Protein AF-A0A6A6WW94-F1 (afdb_monomer_lite)

Foldseek 3Di:
DVVVVCVVPDPPDPPDDPDDQVPDPDHDPDDPPDPLVPDDPVVNVVVVVVVVVVVVVVVPPCVVVVVVVVVVVVVVVVVVCCLQAVDDCLPDPPDPDRNDDPNPVVNVVVVVVVCVVPPPPPPPPVVVVVVVVVVVVVVVVVVVVVVVVVVVVVVQVPDDPVVNVVVVVVVVVVVVVVVVVPD

Sequence (183 aa):
MLQLIRRLLGRQRSTLPPFDFARNRYKAKKEWPPNLRELTERQQFRFERKYKRRLRMKSIKPAWNKWTTIVQWSLIGWVLVYGVFWYDFAKDPMNPRPGEQPFKGIRAWMKSWTDSFWSHTSGSGSREENLRRLESTEVESEKAKERASETATTGFTSLNPAQVQAKLRDQEIARDRAQGFYR

Radius of gyration: 47.37 Å; chains: 1; bounding box: 59×50×139 Å

pLDDT: mean 75.68, std 11.97, range [50.12, 97.12]

Secondary structure (DSSP, 8-state):
-HHHHHHHH------PPP--STT-SS--SS-SS--TTTS-HHHHHHHHHHHHHHHHHHS--THHHHHHHHHHHHHHHHHHHIIIII--GGG-TT-SSTTPPTTHHHHHHHHHHHHHHH-TT--SHHHHHHHHHHHHHHHHHHHHHHHHHHHHHHHHHTS-HHHHHHHHHHHHHHHHHHHHTT-

Structure (mmCIF, N/CA/C/O backbone):
data_AF-A0A6A6WW94-F1
#
_entry.id   AF-A0A6A6WW94-F1
#
loop_
_atom_site.group_PDB
_atom_site.id
_atom_site.type_symbol
_atom_site.label_atom_id
_atom_site.label_alt_id
_atom_site.label_comp_id
_atom_site.label_asym_id
_atom_site.label_entity_id
_atom_site.label_seq_id
_atom_site.pdbx_PDB_ins_code
_atom_site.Cartn_x
_atom_site.Cartn_y
_atom_site.Cartn_z
_atom_site.occupancy
_atom_site.B_iso_or_equiv
_atom_site.auth_seq_id
_atom_site.auth_comp_id
_atom_site.auth_asym_id
_atom_site.auth_atom_id
_atom_site.pdbx_PDB_model_num
ATOM 1 N N . MET A 1 1 ? 10.875 -12.762 0.316 1.00 51.88 1 MET A N 1
ATOM 2 C CA . MET A 1 1 ? 9.667 -11.912 0.148 1.00 51.88 1 MET A CA 1
ATOM 3 C C . MET A 1 1 ? 8.330 -12.634 0.369 1.00 51.88 1 MET A C 1
ATOM 5 O O . MET A 1 1 ? 7.422 -12.018 0.911 1.00 51.88 1 MET A O 1
ATOM 9 N N . LEU A 1 2 ? 8.182 -13.927 0.050 1.00 52.81 2 LEU A N 1
ATOM 10 C CA . LEU A 1 2 ? 6.897 -14.649 0.178 1.00 52.81 2 LEU A CA 1
ATOM 11 C C . LEU A 1 2 ? 6.397 -14.881 1.624 1.00 52.81 2 LEU A C 1
ATOM 13 O O . LEU A 1 2 ? 5.205 -15.095 1.838 1.00 52.81 2 LEU A O 1
ATOM 17 N N . GLN A 1 3 ? 7.273 -14.805 2.632 1.00 56.44 3 GLN A N 1
ATOM 18 C CA . GLN A 1 3 ? 6.888 -14.984 4.042 1.00 56.44 3 GLN A CA 1
ATOM 19 C C . GLN A 1 3 ? 6.127 -13.779 4.629 1.00 56.44 3 GLN A C 1
ATOM 21 O O . GLN A 1 3 ? 5.262 -13.954 5.485 1.00 56.44 3 GLN A O 1
ATOM 26 N N . LEU A 1 4 ? 6.392 -12.564 4.136 1.00 59.75 4 LEU A N 1
ATOM 27 C CA . LEU A 1 4 ? 5.700 -11.339 4.563 1.00 59.75 4 LEU A CA 1
ATOM 28 C C . LEU A 1 4 ? 4.252 -11.298 4.056 1.00 59.75 4 LEU A C 1
ATOM 30 O O . LEU A 1 4 ? 3.346 -10.926 4.798 1.00 59.75 4 LEU A O 1
ATOM 34 N N . ILE A 1 5 ? 4.019 -11.778 2.833 1.00 64.62 5 ILE A N 1
ATOM 35 C CA . ILE A 1 5 ? 2.689 -11.843 2.208 1.00 64.62 5 ILE A CA 1
ATOM 36 C C . ILE A 1 5 ? 1.781 -12.833 2.959 1.00 64.62 5 ILE A C 1
ATOM 38 O O . ILE A 1 5 ? 0.634 -12.516 3.274 1.00 64.62 5 ILE A O 1
ATOM 42 N N . ARG A 1 6 ? 2.315 -13.997 3.361 1.00 58.59 6 ARG A N 1
ATOM 43 C CA . ARG A 1 6 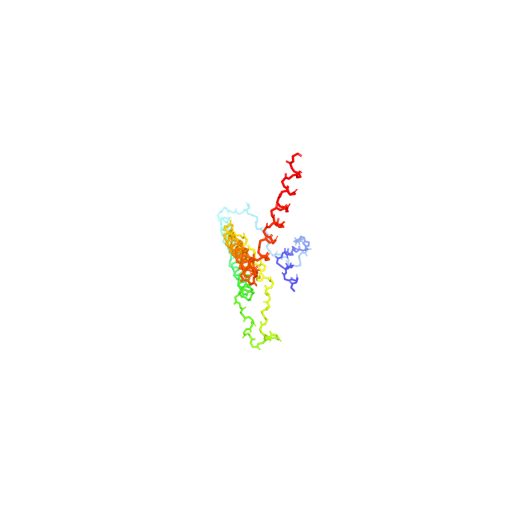? 1.584 -14.985 4.182 1.00 58.59 6 ARG A CA 1
ATOM 44 C C . ARG A 1 6 ? 1.216 -14.454 5.573 1.00 58.59 6 ARG A C 1
ATOM 46 O O . ARG A 1 6 ? 0.195 -14.854 6.125 1.00 58.59 6 ARG A O 1
ATOM 53 N N . ARG A 1 7 ? 2.007 -13.522 6.116 1.00 62.41 7 ARG A N 1
ATOM 54 C CA . ARG A 1 7 ? 1.765 -12.881 7.418 1.00 62.41 7 ARG A CA 1
ATOM 55 C C . ARG A 1 7 ? 0.720 -11.757 7.355 1.00 62.41 7 ARG A C 1
ATOM 57 O O . ARG A 1 7 ? 0.062 -11.498 8.356 1.00 62.41 7 ARG A O 1
ATOM 64 N N . LEU A 1 8 ? 0.549 -11.126 6.192 1.00 58.53 8 LEU A N 1
ATOM 65 C CA . LEU A 1 8 ? -0.443 -10.070 5.942 1.00 58.53 8 LEU A CA 1
ATOM 66 C C . LEU A 1 8 ? -1.847 -10.620 5.641 1.00 58.53 8 LEU A C 1
ATOM 68 O O . LEU A 1 8 ? -2.836 -10.030 6.069 1.00 58.53 8 LEU A O 1
ATOM 72 N N . LEU A 1 9 ? -1.939 -11.758 4.949 1.00 64.56 9 LEU A N 1
ATOM 73 C CA . LEU A 1 9 ? -3.216 -12.369 4.546 1.00 64.56 9 LEU A CA 1
ATOM 74 C C . LEU A 1 9 ? -3.724 -13.438 5.528 1.00 64.56 9 LEU A C 1
ATOM 76 O O . LEU A 1 9 ? -4.922 -13.695 5.605 1.00 64.56 9 LEU A O 1
ATOM 80 N N . GLY A 1 10 ? -2.832 -14.060 6.301 1.00 55.62 10 GLY A N 1
ATOM 81 C CA . GLY A 1 10 ? -3.170 -15.143 7.218 1.00 55.62 10 GLY A CA 1
ATOM 82 C C . GLY A 1 10 ? -3.185 -14.689 8.670 1.00 55.62 10 GLY A C 1
ATOM 83 O O . GLY A 1 10 ? -2.200 -14.875 9.385 1.00 55.62 10 GLY A O 1
ATOM 84 N N . ARG A 1 11 ? -4.316 -14.167 9.160 1.00 58.28 11 ARG A N 1
ATOM 85 C CA . ARG A 1 11 ? -4.558 -14.166 10.609 1.00 58.28 11 ARG A CA 1
ATOM 86 C C . ARG A 1 11 ? -4.725 -15.625 11.031 1.00 58.28 11 ARG A C 1
ATOM 88 O O . ARG A 1 11 ? -5.819 -16.167 10.912 1.00 58.28 11 ARG A O 1
ATOM 95 N N . GLN A 1 12 ? -3.634 -16.253 11.471 1.00 60.69 12 GLN A N 1
ATOM 96 C CA . GLN A 1 12 ? -3.640 -17.578 12.092 1.00 60.69 12 GLN A CA 1
ATOM 97 C C . GLN A 1 12 ? -4.708 -17.573 13.191 1.00 60.69 12 GLN A C 1
ATOM 99 O O . GLN A 1 12 ? -4.550 -16.920 14.225 1.00 60.69 12 GLN A O 1
ATOM 104 N N . ARG A 1 13 ? -5.848 -18.220 12.931 1.00 62.31 13 ARG A N 1
ATOM 105 C CA . ARG A 1 13 ? -6.829 -18.507 13.975 1.00 62.31 13 ARG A CA 1
ATOM 106 C C . ARG A 1 13 ? -6.154 -19.537 14.868 1.00 62.31 13 ARG A C 1
ATOM 108 O O . ARG A 1 13 ? -5.688 -20.553 14.368 1.00 62.31 13 ARG A O 1
ATOM 115 N N . SER A 1 14 ? -6.032 -19.240 16.155 1.00 64.31 14 SER A N 1
ATOM 116 C CA . SER A 1 14 ? -5.443 -20.165 17.119 1.00 64.31 14 SER A CA 1
ATOM 117 C C . SER A 1 14 ? -6.154 -21.516 17.021 1.00 64.31 14 SER A C 1
ATOM 119 O O . SER A 1 14 ? -7.346 -21.589 17.305 1.00 64.31 14 SER A O 1
ATOM 121 N N . THR A 1 15 ? -5.432 -22.571 16.643 1.00 71.44 15 THR A N 1
ATOM 122 C CA . THR A 1 15 ? -5.920 -23.963 16.565 1.00 71.44 15 THR A CA 1
ATOM 123 C C . THR A 1 15 ? -5.989 -24.624 17.943 1.00 71.44 15 THR A C 1
ATOM 125 O O . THR A 1 15 ? -5.881 -25.841 18.072 1.00 71.44 15 THR A O 1
ATOM 128 N N . LEU A 1 16 ? -6.086 -23.812 18.996 1.00 72.94 16 LEU A N 1
ATOM 129 C CA . LEU A 1 16 ? -6.190 -24.302 20.356 1.00 72.94 16 LEU A CA 1
ATOM 130 C C . LEU A 1 16 ? -7.610 -24.844 20.552 1.00 72.94 16 LEU A C 1
ATOM 132 O O . LEU A 1 16 ? -8.560 -24.208 20.081 1.00 72.94 16 LEU A O 1
ATOM 136 N N . PRO A 1 17 ? -7.771 -25.991 21.234 1.00 78.94 17 PRO A N 1
ATOM 137 C CA . PRO A 1 17 ? -9.094 -26.450 21.624 1.00 78.94 17 PRO A CA 1
ATOM 138 C C . PRO A 1 17 ? -9.797 -25.353 22.441 1.00 78.94 17 PRO A C 1
ATOM 140 O O . PRO A 1 17 ? -9.121 -24.549 23.099 1.00 78.94 17 PRO A O 1
ATOM 143 N N . PRO A 1 18 ? -11.140 -25.284 22.394 1.00 78.38 18 PRO A N 1
ATOM 144 C CA . PRO A 1 18 ? -11.893 -24.324 23.188 1.00 78.38 18 PRO A CA 1
ATOM 145 C C . PRO A 1 18 ? -11.464 -24.409 24.657 1.00 78.38 18 PRO A C 1
ATOM 147 O O . PRO A 1 18 ? -11.236 -25.495 25.189 1.00 78.38 18 PRO A O 1
ATOM 150 N N . PHE A 1 19 ? -11.280 -23.247 25.285 1.00 77.88 19 PHE A N 1
ATOM 151 C CA . PHE A 1 19 ? -10.742 -23.163 26.638 1.00 77.88 19 PHE A CA 1
ATOM 152 C C . PHE A 1 19 ? -11.698 -23.829 27.632 1.00 77.88 19 PHE A C 1
ATOM 154 O O . PHE A 1 19 ? -12.793 -23.325 27.874 1.00 77.88 19 PHE A O 1
ATOM 161 N N . ASP A 1 20 ? -11.270 -24.956 28.199 1.00 80.62 20 ASP A N 1
ATOM 162 C CA . ASP A 1 20 ? -12.013 -25.681 29.224 1.00 80.62 20 ASP A CA 1
ATOM 163 C C . ASP A 1 20 ? -11.633 -25.165 30.621 1.00 80.62 20 ASP A C 1
ATOM 165 O O . ASP A 1 20 ? -10.507 -25.350 31.101 1.00 80.62 20 ASP A O 1
ATOM 169 N N . PHE A 1 21 ? -12.590 -24.511 31.284 1.00 76.69 21 PHE A N 1
ATOM 170 C CA . PHE A 1 21 ? -12.422 -23.969 32.631 1.00 76.69 21 PHE A CA 1
ATOM 171 C C . PHE A 1 21 ? -12.164 -25.059 33.685 1.00 76.69 21 PHE A C 1
ATOM 173 O O . PHE A 1 21 ? -11.481 -24.782 34.675 1.00 76.69 21 PHE A O 1
ATOM 180 N N . ALA A 1 22 ? -12.647 -26.290 33.477 1.00 79.06 22 ALA A N 1
ATOM 181 C CA . ALA A 1 22 ? -12.508 -27.386 34.438 1.00 79.06 22 ALA A CA 1
ATOM 182 C C . ALA A 1 22 ? -11.077 -27.947 34.488 1.00 79.06 22 ALA A C 1
ATOM 184 O O . ALA A 1 22 ? -10.593 -28.335 35.555 1.00 79.06 22 ALA A O 1
ATOM 185 N N . ARG A 1 23 ? -10.374 -27.933 33.348 1.00 81.56 23 ARG A N 1
ATOM 186 C CA . ARG A 1 23 ? -9.010 -28.469 33.189 1.00 81.56 23 ARG A CA 1
ATOM 187 C C . ARG A 1 23 ? -7.900 -27.460 33.527 1.00 81.56 23 ARG A C 1
ATOM 189 O O . ARG A 1 23 ? -6.720 -27.809 33.518 1.00 81.56 23 ARG A O 1
ATOM 196 N N . ASN A 1 24 ? -8.240 -26.206 33.831 1.00 81.88 24 ASN A N 1
ATOM 197 C CA . ASN A 1 24 ? -7.251 -25.156 34.074 1.00 81.88 24 ASN A CA 1
ATOM 198 C C . ASN A 1 24 ? -6.479 -25.364 35.398 1.00 81.88 24 ASN A C 1
ATOM 200 O O . ASN A 1 24 ? -7.066 -25.409 36.481 1.00 81.88 24 ASN A O 1
ATOM 204 N N . ARG A 1 25 ? -5.139 -25.418 35.315 1.00 86.62 25 ARG A N 1
ATOM 205 C CA . ARG A 1 25 ? -4.214 -25.517 36.463 1.00 86.62 25 ARG A CA 1
ATOM 206 C C . ARG A 1 25 ? -4.367 -24.357 37.446 1.00 86.62 25 ARG A C 1
ATOM 208 O O . ARG A 1 25 ? -4.228 -24.557 38.650 1.00 86.62 25 ARG A O 1
ATOM 215 N N . TYR A 1 26 ? -4.660 -23.163 36.937 1.00 83.44 26 TYR A N 1
ATOM 216 C CA . TYR A 1 26 ? -4.842 -21.953 37.731 1.00 83.44 26 TYR A CA 1
ATOM 217 C C . TYR A 1 26 ? -6.320 -21.581 37.770 1.00 83.44 26 TYR A C 1
ATOM 219 O O . TYR A 1 26 ? -6.801 -20.778 36.968 1.00 83.44 26 TYR A O 1
ATOM 227 N N . LYS A 1 27 ? -7.054 -22.183 38.707 1.00 81.56 27 LYS A N 1
ATOM 228 C CA . LYS A 1 27 ? -8.480 -21.898 38.891 1.00 81.56 27 LYS A CA 1
ATOM 229 C C . LYS A 1 27 ? -8.677 -20.450 39.339 1.00 81.56 27 LYS A C 1
ATOM 231 O O . LYS A 1 27 ? -7.980 -19.955 40.227 1.00 81.56 27 LYS A O 1
ATOM 236 N N . ALA A 1 28 ? -9.630 -19.761 38.718 1.00 79.69 28 ALA A N 1
ATOM 237 C CA . ALA A 1 28 ? -9.987 -18.414 39.131 1.00 79.69 28 ALA A CA 1
ATOM 238 C C . ALA A 1 28 ? -10.624 -18.466 40.527 1.00 79.69 28 ALA A C 1
ATOM 240 O O . ALA A 1 28 ? -11.577 -19.205 40.745 1.00 79.69 28 ALA A O 1
ATOM 241 N N . LYS A 1 29 ? -10.119 -17.662 41.473 1.00 81.75 29 LYS A N 1
ATOM 242 C CA . LYS A 1 29 ? -10.697 -17.558 42.830 1.00 81.75 29 LYS A CA 1
ATOM 243 C C . LYS A 1 29 ? -12.129 -17.010 42.826 1.00 81.75 29 LYS A C 1
ATOM 245 O O . LYS A 1 29 ? -12.867 -17.204 43.781 1.00 81.75 29 LYS A O 1
ATOM 250 N N . LYS A 1 30 ? -12.490 -16.278 41.772 1.00 80.81 30 LYS A N 1
ATOM 251 C CA . LYS A 1 30 ? -13.816 -15.714 41.549 1.00 80.81 30 LYS A CA 1
ATOM 252 C C . LYS A 1 30 ? -14.243 -16.069 40.136 1.00 80.81 30 LYS A C 1
ATOM 254 O O . LYS A 1 30 ? -13.508 -15.771 39.193 1.00 80.81 30 LYS A O 1
ATOM 259 N N . GLU A 1 31 ? -15.405 -16.695 40.014 1.00 74.88 31 GLU A N 1
ATOM 260 C CA . GLU A 1 31 ? -15.980 -17.043 38.723 1.00 74.88 31 GLU A CA 1
ATOM 261 C C . GLU A 1 31 ? -16.295 -15.765 37.939 1.00 74.88 31 GLU A C 1
ATOM 263 O O . GLU A 1 31 ? -16.819 -14.775 38.463 1.00 74.88 31 GLU A O 1
ATOM 268 N N . TRP A 1 32 ? -15.864 -15.754 36.685 1.00 72.69 32 TRP A N 1
ATOM 269 C CA . TRP A 1 32 ? -16.143 -14.693 35.736 1.00 72.69 32 TRP A CA 1
ATOM 270 C C . TRP A 1 32 ? -16.831 -15.347 34.542 1.00 72.69 32 TRP A C 1
ATOM 272 O O . TRP A 1 32 ? -16.331 -16.376 34.088 1.00 72.69 32 TRP A O 1
ATOM 282 N N . PRO A 1 33 ? -17.891 -14.765 33.967 1.00 80.56 33 PRO A N 1
ATOM 283 C CA . PRO A 1 33 ? -18.540 -13.494 34.293 1.00 80.56 33 PRO A CA 1
ATOM 284 C C . PRO A 1 33 ? -19.410 -13.557 35.564 1.00 80.56 33 PRO A C 1
ATOM 286 O O . PRO A 1 33 ? -19.955 -14.604 35.882 1.00 80.56 33 PRO A O 1
ATOM 289 N N . PRO A 1 34 ? -19.572 -12.438 36.295 1.00 81.25 34 PRO A N 1
ATOM 290 C CA . PRO A 1 34 ? -20.555 -12.375 37.375 1.00 81.25 34 PRO A CA 1
ATOM 291 C C . PRO A 1 34 ? -21.975 -12.541 36.812 1.00 81.25 34 PRO A C 1
ATOM 293 O O . PRO A 1 34 ? -22.277 -11.979 35.756 1.00 81.25 34 PRO A O 1
ATOM 296 N N . ASN A 1 35 ? -22.853 -13.245 37.533 1.00 84.31 35 ASN A N 1
ATOM 297 C CA . ASN A 1 35 ? -24.265 -13.400 37.172 1.00 84.31 35 ASN A CA 1
ATOM 298 C C . ASN A 1 35 ? -24.978 -12.041 37.185 1.00 84.31 35 ASN A C 1
ATOM 300 O O . ASN A 1 35 ? -25.468 -11.583 38.210 1.00 84.31 35 ASN A O 1
ATOM 304 N N . LEU A 1 36 ? -25.058 -11.378 36.027 1.00 81.25 36 LEU A N 1
ATOM 305 C CA . LEU A 1 36 ? -25.630 -10.028 35.901 1.00 81.25 36 LEU A CA 1
ATOM 306 C C . LEU A 1 36 ? -27.111 -9.944 36.305 1.00 81.25 36 LEU A C 1
ATOM 308 O O . LEU A 1 36 ? -27.593 -8.844 36.547 1.00 81.25 36 LEU A O 1
ATOM 312 N N . ARG A 1 37 ? -27.812 -11.083 36.375 1.00 83.31 37 ARG A N 1
ATOM 313 C CA . ARG A 1 37 ? -29.233 -11.177 36.748 1.00 83.31 37 ARG A CA 1
ATOM 314 C C . ARG A 1 37 ? -29.467 -11.116 38.260 1.00 83.31 37 ARG A C 1
ATOM 316 O O . ARG A 1 37 ? -30.563 -10.777 38.678 1.00 83.31 37 ARG A O 1
ATOM 323 N N . GLU A 1 38 ? -28.453 -11.434 39.059 1.00 87.44 38 GLU A N 1
ATOM 324 C CA . GLU A 1 38 ? -28.525 -11.423 40.528 1.00 87.44 38 GLU A CA 1
ATOM 325 C C . GLU A 1 38 ? -28.106 -10.065 41.117 1.00 87.44 38 GLU A C 1
ATOM 327 O O . GLU A 1 38 ? -28.289 -9.805 42.305 1.00 87.44 38 GLU A O 1
ATOM 332 N N . LEU A 1 39 ? -27.519 -9.187 40.297 1.00 84.19 39 LEU A N 1
ATOM 333 C CA . LEU A 1 39 ? -27.042 -7.879 40.730 1.00 84.19 39 LEU A CA 1
ATOM 334 C C . LEU A 1 39 ? -28.159 -6.837 40.685 1.00 84.19 39 LEU A C 1
ATOM 336 O O . LEU A 1 39 ? -28.963 -6.793 39.759 1.00 84.19 39 LEU A O 1
ATOM 340 N N . THR A 1 40 ? -28.133 -5.908 41.641 1.00 92.19 40 THR A N 1
ATOM 341 C CA . THR A 1 40 ? -28.996 -4.722 41.612 1.00 92.19 40 THR A CA 1
ATOM 342 C C . THR A 1 40 ? -28.740 -3.904 40.343 1.00 92.19 40 THR A C 1
ATOM 344 O O . THR A 1 40 ? -27.587 -3.725 39.936 1.00 92.19 40 THR A O 1
ATOM 347 N N . GLU A 1 41 ? -29.782 -3.296 39.777 1.00 90.69 41 GLU A N 1
ATOM 348 C CA . GLU A 1 41 ? -29.712 -2.481 38.553 1.00 90.69 41 GLU A CA 1
ATOM 349 C C . GLU A 1 41 ? -28.625 -1.387 38.618 1.00 90.69 41 GLU A C 1
ATOM 351 O O . GLU A 1 41 ? -27.834 -1.192 37.691 1.00 90.69 41 GLU A O 1
ATOM 356 N N . ARG A 1 42 ? -28.469 -0.742 39.784 1.00 92.50 42 ARG A N 1
ATOM 357 C CA . ARG A 1 42 ? -27.405 0.248 40.027 1.00 92.50 42 ARG A CA 1
ATOM 358 C C . ARG A 1 42 ? -25.998 -0.337 39.861 1.00 92.50 42 ARG A C 1
ATOM 360 O O . ARG A 1 42 ? -25.088 0.351 39.391 1.00 92.50 42 ARG A O 1
ATOM 367 N N . GLN A 1 43 ? -25.782 -1.585 40.272 1.00 90.06 43 GLN A N 1
ATOM 368 C CA . GLN A 1 43 ? -24.498 -2.268 40.119 1.00 90.06 4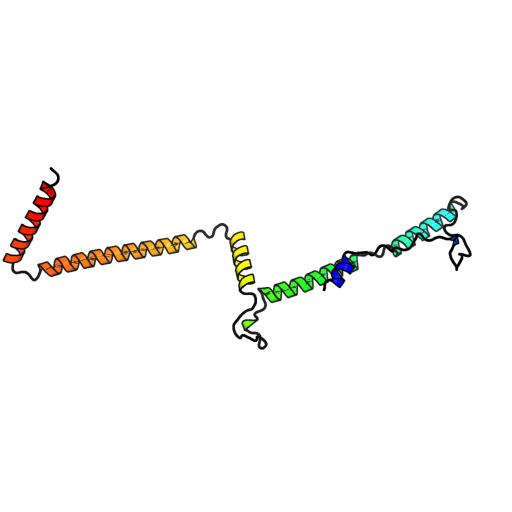3 GLN A CA 1
ATOM 369 C C . GLN A 1 43 ? -24.287 -2.715 38.670 1.00 90.06 43 GLN A C 1
ATOM 371 O O . GLN A 1 43 ? -23.196 -2.505 38.128 1.00 90.06 43 GLN A O 1
ATOM 376 N N . GLN A 1 44 ? -25.330 -3.240 38.023 1.00 91.62 44 GLN A N 1
ATOM 377 C CA . GLN A 1 44 ? -25.320 -3.614 36.609 1.00 91.62 44 GLN A CA 1
ATOM 378 C C . GLN A 1 44 ? -24.908 -2.431 35.721 1.00 91.62 44 GLN A C 1
ATOM 380 O O . GLN A 1 44 ? -23.961 -2.550 34.938 1.00 91.62 44 GLN A O 1
ATOM 385 N N . PHE A 1 45 ? -25.493 -1.249 35.939 1.00 93.94 45 PHE A N 1
ATOM 386 C CA . PHE A 1 45 ? -25.143 -0.029 35.205 1.00 93.94 45 PHE A CA 1
ATOM 387 C C . PHE A 1 45 ? -23.664 0.373 35.374 1.00 93.94 45 PHE A C 1
ATOM 389 O O . PHE A 1 45 ? -22.996 0.799 34.424 1.00 93.94 45 PHE A O 1
ATOM 396 N N . ARG A 1 46 ? -23.084 0.199 36.573 1.00 92.06 46 ARG A N 1
ATOM 397 C CA . ARG A 1 46 ? -21.648 0.466 36.808 1.00 92.06 46 ARG A CA 1
ATOM 398 C C . ARG A 1 46 ? -20.756 -0.497 36.028 1.00 92.06 46 ARG A C 1
ATOM 400 O O . ARG A 1 46 ? -19.726 -0.065 35.494 1.00 92.06 46 ARG A O 1
ATOM 407 N N . PHE A 1 47 ? -21.120 -1.778 35.971 1.00 92.12 47 PHE A N 1
ATOM 408 C CA . PHE A 1 47 ? -20.391 -2.777 35.191 1.00 92.12 47 PHE A CA 1
ATOM 409 C C . PHE A 1 47 ? -20.489 -2.502 33.698 1.00 92.12 47 PHE A C 1
ATOM 411 O O . PHE A 1 47 ? -19.455 -2.484 33.029 1.00 92.12 47 PHE A O 1
ATOM 418 N N . GLU A 1 48 ? -21.680 -2.182 33.200 1.00 92.75 48 GLU A N 1
ATOM 419 C CA . GLU A 1 48 ? -21.902 -1.820 31.804 1.00 92.75 48 GLU A CA 1
ATOM 420 C C . GLU A 1 48 ? -21.062 -0.599 31.407 1.00 92.75 48 GLU A C 1
ATOM 422 O O . GLU A 1 48 ? -20.310 -0.639 30.429 1.00 92.75 48 GLU A O 1
ATOM 427 N N . ARG A 1 49 ? -21.084 0.468 32.216 1.00 94.94 49 ARG A N 1
ATOM 428 C CA . ARG A 1 49 ? -20.276 1.671 31.972 1.00 94.94 49 ARG A CA 1
ATOM 429 C C . ARG A 1 49 ? -18.778 1.363 31.967 1.00 94.94 49 ARG A C 1
ATOM 431 O O . ARG A 1 49 ? -18.048 1.858 31.104 1.00 94.94 49 ARG A O 1
ATOM 438 N N . LYS A 1 50 ? -18.293 0.548 32.913 1.00 91.81 50 LYS A N 1
ATOM 439 C CA . LYS A 1 50 ? -16.881 0.124 32.973 1.00 91.81 50 LYS A CA 1
ATOM 440 C C . LYS A 1 50 ? -16.510 -0.735 31.759 1.00 91.81 50 LYS A C 1
ATOM 442 O O . LYS A 1 50 ? -15.430 -0.546 31.199 1.00 91.81 50 LYS A O 1
ATOM 447 N N . TYR A 1 51 ? -17.397 -1.629 31.333 1.00 90.06 51 TYR A N 1
ATOM 448 C CA . TYR A 1 51 ? -17.212 -2.489 30.169 1.00 90.06 51 TYR A CA 1
ATOM 449 C C . TYR A 1 51 ? -17.163 -1.679 28.871 1.00 90.06 51 TYR A C 1
ATOM 451 O O . TYR A 1 51 ? -16.172 -1.773 28.151 1.00 90.06 51 TYR A O 1
ATOM 459 N N . LYS A 1 52 ? -18.130 -0.784 28.629 1.00 91.94 52 LYS A N 1
ATOM 460 C CA . LYS A 1 52 ? -18.157 0.121 27.464 1.00 91.94 52 LYS A CA 1
ATOM 461 C C . LYS A 1 52 ? -16.893 0.978 27.361 1.00 91.94 52 LYS A C 1
ATOM 463 O O . LYS A 1 52 ? -16.304 1.093 26.288 1.00 91.94 52 LYS A O 1
ATOM 468 N N . ARG A 1 53 ? -16.412 1.527 28.484 1.00 92.81 53 ARG A N 1
ATOM 469 C CA . ARG A 1 53 ? -15.138 2.273 28.527 1.00 92.81 53 ARG A CA 1
ATOM 470 C C . ARG A 1 53 ? -13.948 1.398 28.134 1.00 92.81 53 ARG A C 1
ATOM 472 O O . ARG A 1 53 ? -13.124 1.816 27.328 1.00 92.81 53 ARG A O 1
ATOM 479 N N . ARG A 1 54 ? -13.857 0.183 28.681 1.00 90.69 54 ARG A N 1
ATOM 480 C CA . ARG A 1 54 ? -12.774 -0.762 28.363 1.00 90.69 54 ARG A CA 1
ATOM 481 C C . ARG A 1 54 ? -12.836 -1.249 26.922 1.00 90.69 54 ARG A C 1
ATOM 483 O O . ARG A 1 54 ? -11.786 -1.349 26.301 1.00 90.69 54 ARG A O 1
ATOM 490 N N . LEU A 1 55 ? -14.027 -1.494 26.383 1.00 86.12 55 LEU A N 1
ATOM 491 C CA . LEU A 1 55 ? -14.217 -1.810 24.970 1.00 86.12 55 LEU A CA 1
ATOM 492 C C . LEU A 1 55 ? -13.748 -0.668 24.078 1.00 86.12 55 LEU A C 1
ATOM 494 O O . LEU A 1 55 ? -13.026 -0.929 23.129 1.00 86.12 55 LEU A O 1
ATOM 498 N N . ARG A 1 56 ? -14.064 0.585 24.422 1.00 84.00 56 ARG A N 1
ATOM 499 C CA . ARG A 1 56 ? -13.589 1.763 23.682 1.00 84.00 56 ARG A CA 1
ATOM 500 C C . ARG A 1 56 ? -12.063 1.918 23.711 1.00 84.00 56 ARG A C 1
ATOM 502 O O . ARG A 1 56 ? -11.480 2.402 22.749 1.00 84.00 56 ARG A O 1
ATOM 509 N N . MET A 1 57 ? -11.413 1.522 24.807 1.00 78.25 57 MET A N 1
ATOM 510 C CA . MET A 1 57 ? -9.946 1.517 24.910 1.00 78.25 57 MET A CA 1
ATOM 511 C C . MET A 1 57 ? -9.307 0.320 24.185 1.00 78.25 57 MET A C 1
ATOM 513 O O . MET A 1 57 ? -8.259 0.466 23.568 1.00 78.25 57 MET A O 1
ATOM 517 N N . LYS A 1 58 ? -9.938 -0.862 24.235 1.00 76.81 58 LYS A N 1
ATOM 518 C CA . LYS A 1 58 ? -9.479 -2.082 23.546 1.00 76.81 58 LYS A CA 1
ATOM 519 C C . LYS A 1 58 ? -9.806 -2.103 22.059 1.00 76.81 58 LYS A C 1
ATOM 521 O O . LYS A 1 58 ? -9.140 -2.815 21.311 1.00 76.81 58 LYS A O 1
ATOM 526 N N . SER A 1 59 ? -10.777 -1.311 21.615 1.00 71.50 59 SER A N 1
ATOM 527 C CA . SER A 1 59 ? -10.954 -0.932 20.219 1.00 71.50 59 SER A CA 1
ATOM 528 C C . SER A 1 59 ? -9.829 0.034 19.847 1.00 71.50 59 SER A C 1
ATOM 530 O O . SER A 1 59 ? -10.042 1.219 19.590 1.00 71.50 59 SER A O 1
ATOM 532 N N . ILE A 1 60 ? -8.603 -0.481 19.904 1.00 61.53 60 ILE A N 1
ATOM 533 C CA . ILE A 1 60 ? -7.392 0.142 19.402 1.00 61.53 60 ILE A CA 1
ATOM 534 C C . ILE A 1 60 ? -7.720 0.502 17.965 1.00 61.53 60 ILE A C 1
ATOM 536 O O . ILE A 1 60 ? -7.974 -0.387 17.156 1.00 61.53 60 ILE A O 1
ATOM 540 N N . LYS A 1 61 ? -7.821 1.799 17.676 1.00 64.31 61 LYS A N 1
ATOM 541 C CA . LYS A 1 61 ? -8.197 2.297 16.356 1.00 64.31 61 LYS A CA 1
ATOM 542 C C . LYS A 1 61 ? -7.109 1.853 15.379 1.00 64.31 61 LYS A C 1
ATOM 544 O O . LYS A 1 61 ? -6.037 2.456 15.383 1.00 64.31 61 LYS A O 1
ATOM 549 N N . PRO A 1 62 ? -7.350 0.859 14.504 1.00 72.31 62 PRO A N 1
ATOM 550 C CA . PRO A 1 62 ? -6.328 0.392 13.572 1.00 72.31 62 PRO A CA 1
ATOM 551 C C . PRO A 1 62 ? -6.078 1.414 12.452 1.00 72.31 62 PRO A C 1
ATOM 553 O O . PRO A 1 62 ? -5.349 1.122 11.515 1.00 72.31 62 PRO A O 1
ATOM 556 N N . ALA A 1 63 ? -6.704 2.595 12.521 1.00 76.75 63 ALA A N 1
ATOM 557 C CA . ALA A 1 63 ? -6.595 3.647 11.529 1.00 76.75 63 ALA A CA 1
ATOM 558 C C . ALA A 1 63 ? -5.145 4.107 11.363 1.00 76.75 63 ALA A C 1
ATOM 560 O O . ALA A 1 63 ? -4.673 4.125 10.237 1.00 76.75 63 ALA A O 1
ATOM 561 N N . TRP A 1 64 ? -4.417 4.387 12.452 1.00 82.12 64 TRP A N 1
ATOM 562 C CA . TRP A 1 64 ? -3.031 4.864 12.348 1.00 82.12 64 TRP A CA 1
ATOM 563 C C . TRP A 1 64 ? -2.131 3.863 11.619 1.00 82.12 64 TRP A C 1
ATOM 565 O O . TRP A 1 64 ? -1.468 4.223 10.656 1.00 82.12 64 TRP A O 1
ATOM 575 N N . ASN A 1 65 ? -2.204 2.584 11.993 1.00 84.25 65 ASN A N 1
ATOM 576 C CA . ASN A 1 65 ? -1.427 1.534 11.331 1.00 84.25 65 ASN A CA 1
ATOM 577 C C . ASN A 1 65 ? -1.839 1.327 9.865 1.00 84.25 65 ASN A C 1
ATOM 579 O O . ASN A 1 65 ? -0.995 1.023 9.028 1.00 84.25 65 ASN A O 1
ATOM 583 N N . LYS A 1 66 ? -3.126 1.494 9.532 1.00 85.25 66 LYS A N 1
ATOM 584 C CA . LYS A 1 66 ? -3.591 1.452 8.137 1.00 85.25 66 LYS A CA 1
ATOM 585 C C . LYS A 1 66 ? -3.018 2.618 7.332 1.00 85.25 66 LYS A C 1
ATOM 587 O O . LYS A 1 66 ? -2.507 2.388 6.243 1.00 85.25 66 LYS A O 1
ATOM 592 N N . TRP A 1 67 ? -3.048 3.831 7.883 1.00 90.56 67 TRP A N 1
ATOM 593 C CA . TRP A 1 67 ? -2.486 5.020 7.244 1.00 90.56 67 TRP A CA 1
ATOM 594 C C . TRP A 1 67 ? -0.983 4.890 7.027 1.00 90.56 67 TRP A C 1
ATOM 596 O O . TRP A 1 67 ? -0.525 5.083 5.908 1.00 90.56 67 TRP A O 1
ATOM 606 N N . THR A 1 68 ? -0.219 4.488 8.044 1.00 93.12 68 THR A N 1
ATOM 607 C CA . THR A 1 68 ? 1.230 4.299 7.888 1.00 93.12 68 THR A CA 1
ATOM 608 C C . THR A 1 68 ? 1.555 3.205 6.879 1.00 93.12 68 THR A C 1
ATOM 610 O O . THR A 1 68 ? 2.476 3.376 6.092 1.00 93.12 68 THR A O 1
ATOM 613 N N . THR A 1 69 ? 0.768 2.127 6.828 1.00 89.31 69 THR A N 1
ATOM 614 C CA . THR A 1 69 ? 0.933 1.084 5.805 1.00 89.31 69 THR A CA 1
ATOM 615 C C . THR A 1 69 ? 0.680 1.641 4.402 1.00 89.31 69 THR A C 1
ATOM 617 O O . THR A 1 69 ? 1.490 1.420 3.508 1.00 89.31 69 THR A O 1
ATOM 620 N N . ILE A 1 70 ? -0.398 2.405 4.196 1.00 95.31 70 ILE A N 1
ATOM 621 C CA . ILE A 1 70 ? -0.688 3.051 2.903 1.00 95.31 70 ILE A CA 1
ATOM 622 C C . ILE A 1 70 ? 0.447 4.000 2.510 1.00 95.31 70 ILE A C 1
ATOM 624 O O . ILE A 1 70 ? 0.926 3.940 1.383 1.00 95.31 70 ILE A O 1
ATOM 628 N N . VAL A 1 71 ? 0.920 4.828 3.443 1.00 96.38 71 VAL A N 1
ATOM 629 C CA . VAL A 1 71 ? 2.032 5.761 3.209 1.00 96.38 71 VAL A CA 1
ATOM 630 C C . VAL A 1 71 ? 3.315 5.007 2.853 1.00 96.38 71 VAL A C 1
ATOM 632 O O . VAL A 1 71 ? 3.992 5.394 1.908 1.00 96.38 71 VAL A O 1
ATOM 635 N N . GLN A 1 72 ? 3.631 3.903 3.538 1.00 94.88 72 GLN A N 1
ATOM 636 C CA . GLN A 1 72 ? 4.798 3.070 3.228 1.00 94.88 72 GLN A CA 1
ATOM 637 C C . GLN A 1 72 ? 4.728 2.498 1.809 1.00 94.88 72 GLN A C 1
ATOM 639 O O . GLN A 1 72 ? 5.684 2.636 1.049 1.00 94.88 72 GLN A O 1
ATOM 644 N N . TRP A 1 73 ? 3.596 1.903 1.425 1.00 96.06 73 TRP A N 1
ATOM 645 C CA . TRP A 1 73 ? 3.409 1.377 0.069 1.00 96.06 73 TRP A CA 1
ATOM 646 C C . TRP A 1 73 ? 3.400 2.484 -0.988 1.00 96.06 73 TRP A C 1
ATOM 648 O O . TRP A 1 73 ? 3.964 2.294 -2.063 1.00 96.06 73 TRP A O 1
ATOM 658 N N . SER A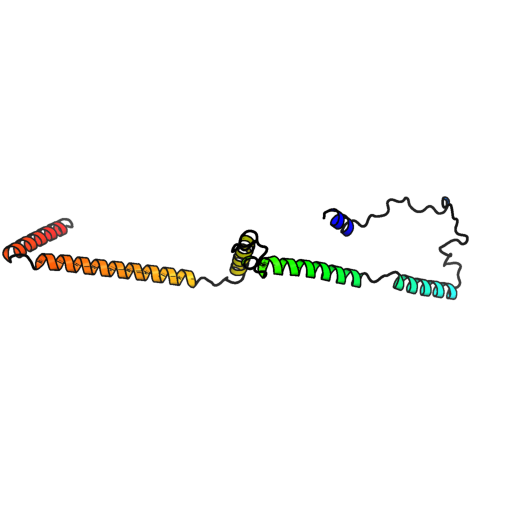 1 74 ? 2.838 3.652 -0.671 1.00 96.12 74 SER A N 1
ATOM 659 C CA . SER A 1 74 ? 2.874 4.831 -1.538 1.00 96.12 74 SER A CA 1
ATOM 660 C C . SER A 1 74 ? 4.299 5.333 -1.748 1.00 96.12 74 SER A C 1
ATOM 662 O O . SER A 1 74 ? 4.655 5.674 -2.870 1.00 96.12 74 SER A O 1
ATOM 664 N N . LEU A 1 75 ? 5.124 5.365 -0.699 1.00 97.12 75 LEU A N 1
ATOM 665 C CA . LEU A 1 75 ? 6.510 5.823 -0.785 1.00 97.12 75 LEU A CA 1
ATOM 666 C C . LEU A 1 75 ? 7.367 4.841 -1.594 1.00 97.12 75 LEU A C 1
ATOM 668 O O . LEU A 1 75 ? 8.129 5.259 -2.460 1.00 97.12 75 LEU A O 1
ATOM 672 N N . ILE A 1 76 ? 7.198 3.534 -1.360 1.00 94.88 76 ILE A N 1
ATOM 673 C CA . ILE A 1 76 ? 7.865 2.486 -2.145 1.00 94.88 76 ILE A CA 1
ATOM 674 C C . ILE A 1 76 ? 7.452 2.594 -3.618 1.00 94.88 76 ILE A C 1
ATOM 676 O O . ILE A 1 76 ? 8.312 2.622 -4.494 1.00 94.88 76 ILE A O 1
ATOM 680 N N . GLY A 1 77 ? 6.149 2.706 -3.895 1.00 95.81 77 GLY A N 1
ATOM 681 C CA . GLY A 1 77 ? 5.634 2.887 -5.252 1.00 95.81 77 GLY A CA 1
ATOM 682 C C . GLY A 1 77 ? 6.183 4.149 -5.918 1.00 95.81 77 GLY A C 1
ATOM 683 O O . GLY A 1 77 ? 6.632 4.089 -7.059 1.00 95.81 77 GLY A O 1
ATOM 684 N N . TRP A 1 78 ? 6.227 5.265 -5.190 1.00 95.00 78 TRP A N 1
ATOM 685 C CA . TRP A 1 78 ? 6.777 6.530 -5.674 1.00 95.00 78 TRP A CA 1
ATOM 686 C C . TRP A 1 78 ? 8.248 6.410 -6.080 1.00 95.00 78 TRP A C 1
ATOM 688 O O . TRP A 1 78 ? 8.613 6.823 -7.178 1.00 95.00 78 TRP A O 1
ATOM 698 N N . VAL A 1 79 ? 9.087 5.797 -5.238 1.00 93.88 79 VAL A N 1
ATOM 699 C CA . VAL A 1 79 ? 10.513 5.590 -5.543 1.00 93.88 79 VAL A CA 1
ATOM 700 C C . VAL A 1 79 ? 10.690 4.708 -6.779 1.00 93.88 79 VAL A C 1
ATOM 702 O O . VAL A 1 79 ? 11.542 5.002 -7.615 1.00 93.88 79 VAL A O 1
ATOM 705 N N . LEU A 1 80 ? 9.871 3.664 -6.939 1.00 92.38 80 LEU A N 1
ATOM 706 C CA . LEU A 1 80 ? 9.914 2.803 -8.123 1.00 92.38 80 LEU A CA 1
ATOM 707 C C . LEU A 1 80 ? 9.503 3.553 -9.393 1.00 92.38 80 LEU A C 1
ATOM 709 O O . LEU A 1 80 ? 10.195 3.455 -10.401 1.00 92.38 80 LEU A O 1
ATOM 713 N N . VAL A 1 81 ? 8.414 4.325 -9.350 1.00 90.56 81 VAL A N 1
ATOM 714 C CA . VAL A 1 81 ? 7.966 5.137 -10.492 1.00 90.56 81 VAL A CA 1
ATOM 715 C C . VAL A 1 81 ? 9.024 6.176 -10.855 1.00 90.56 81 VAL A C 1
ATOM 717 O O . VAL A 1 81 ? 9.392 6.289 -12.022 1.00 90.56 81 VAL A O 1
ATOM 720 N N . TYR A 1 82 ? 9.569 6.887 -9.868 1.00 88.38 82 TYR A N 1
ATOM 721 C CA . TYR A 1 82 ? 10.638 7.857 -10.088 1.00 88.38 82 TYR A CA 1
ATOM 722 C C . TYR A 1 82 ? 11.884 7.199 -10.691 1.00 88.38 82 TYR A C 1
ATOM 724 O O . TYR A 1 82 ? 12.392 7.673 -11.704 1.00 88.38 82 TYR A O 1
ATOM 732 N N . GLY A 1 83 ? 12.336 6.076 -10.126 1.00 86.62 83 GLY A N 1
ATOM 733 C CA . GLY A 1 83 ? 13.473 5.317 -10.642 1.00 86.62 83 GLY A CA 1
ATOM 734 C C . GLY A 1 83 ? 13.247 4.862 -12.082 1.00 86.62 83 GLY A C 1
ATOM 735 O O . GLY A 1 83 ? 14.073 5.102 -12.955 1.00 86.62 83 GLY A O 1
ATOM 736 N N . VAL A 1 84 ? 12.094 4.259 -12.369 1.00 85.00 84 VAL A N 1
ATOM 737 C CA . VAL A 1 84 ? 11.811 3.723 -13.702 1.00 85.00 84 VAL A CA 1
ATOM 738 C C . VAL A 1 84 ? 11.589 4.820 -14.729 1.00 85.00 84 VAL A C 1
ATOM 740 O O . VAL A 1 84 ? 12.021 4.605 -15.850 1.00 85.00 84 VAL A O 1
ATOM 743 N N . PHE A 1 85 ? 10.989 5.970 -14.415 1.00 79.44 85 PHE A N 1
ATOM 744 C CA . PHE A 1 85 ? 10.595 6.963 -15.431 1.00 79.44 85 PHE A CA 1
ATOM 745 C C . PHE A 1 85 ? 11.435 8.239 -15.449 1.00 79.44 85 PHE A C 1
ATOM 747 O O . PHE A 1 85 ? 11.767 8.718 -16.531 1.00 79.44 85 PHE A O 1
ATOM 754 N N . TRP A 1 86 ? 11.792 8.777 -14.285 1.00 78.69 86 TRP A N 1
ATOM 755 C CA . TRP A 1 86 ? 12.438 10.090 -14.173 1.00 78.69 86 TRP A CA 1
ATOM 756 C C . TRP A 1 86 ? 13.938 10.014 -13.909 1.00 78.69 86 TRP A C 1
ATOM 758 O O . TRP A 1 86 ? 14.665 10.927 -14.293 1.00 78.69 86 TRP A O 1
ATOM 768 N N . TYR A 1 87 ? 14.423 8.938 -13.290 1.00 82.19 87 TYR A N 1
ATOM 769 C CA . TYR A 1 87 ? 15.845 8.800 -13.010 1.00 82.19 87 TYR A CA 1
ATOM 770 C C . TYR A 1 87 ? 16.636 8.500 -14.292 1.00 82.19 87 TYR A C 1
ATOM 772 O O . TYR A 1 87 ? 16.345 7.555 -15.038 1.00 82.19 87 TYR A O 1
ATOM 780 N N . ASP A 1 88 ? 17.636 9.336 -14.565 1.00 79.38 88 ASP A N 1
ATOM 781 C CA . ASP A 1 88 ? 18.492 9.252 -15.747 1.00 79.38 88 ASP A CA 1
ATOM 782 C C . ASP A 1 88 ? 19.756 8.439 -15.438 1.00 79.38 88 ASP A C 1
ATOM 784 O O . ASP A 1 88 ? 20.830 8.978 -15.181 1.00 79.38 88 ASP A O 1
ATOM 788 N N . PHE A 1 89 ? 19.625 7.113 -15.484 1.00 76.06 89 PHE A N 1
ATOM 789 C CA . PHE A 1 89 ? 20.733 6.172 -15.267 1.00 76.06 89 PHE A CA 1
ATOM 790 C C . PHE A 1 89 ? 21.866 6.276 -16.307 1.00 76.06 89 PHE A C 1
ATOM 792 O O . PHE A 1 89 ? 22.923 5.681 -16.118 1.00 76.06 89 PHE A O 1
ATOM 799 N N . ALA A 1 90 ? 21.679 6.995 -17.422 1.00 74.50 90 ALA A N 1
ATOM 800 C CA . ALA A 1 90 ? 22.750 7.175 -18.406 1.00 74.50 90 ALA A CA 1
ATOM 801 C C . ALA A 1 90 ? 23.864 8.106 -17.900 1.00 74.50 90 ALA A C 1
ATOM 803 O O . ALA A 1 90 ? 24.986 8.020 -18.393 1.00 74.50 90 ALA A O 1
ATOM 804 N N . LYS A 1 91 ? 23.558 8.970 -16.923 1.00 72.94 91 LYS A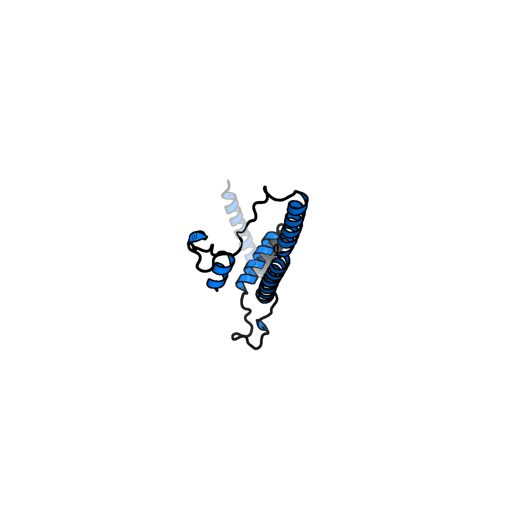 N 1
ATOM 805 C CA . LYS A 1 91 ? 24.501 9.913 -16.297 1.00 72.94 91 LYS A CA 1
ATOM 806 C C . LYS A 1 91 ? 25.050 9.416 -14.958 1.00 72.94 91 LYS A C 1
ATOM 808 O O . LYS A 1 91 ? 25.789 10.143 -14.301 1.00 72.94 91 LYS A O 1
ATOM 813 N N . ASP A 1 92 ? 24.665 8.213 -14.539 1.00 76.81 92 ASP A N 1
ATOM 814 C CA . ASP A 1 92 ? 25.107 7.632 -13.276 1.00 76.81 92 ASP A CA 1
ATOM 815 C C . ASP A 1 92 ? 26.554 7.115 -13.413 1.00 76.81 92 ASP A C 1
ATOM 817 O O . ASP A 1 92 ? 26.810 6.268 -14.277 1.00 76.81 92 ASP A O 1
ATOM 821 N N . PRO A 1 93 ? 27.509 7.588 -12.585 1.00 74.44 93 PRO A N 1
ATOM 822 C CA . PRO A 1 93 ? 28.890 7.105 -12.602 1.00 74.44 93 PRO A CA 1
ATOM 823 C C . PRO A 1 93 ? 29.028 5.612 -12.258 1.00 74.44 93 PRO A C 1
ATOM 825 O O . PRO A 1 93 ? 30.074 5.031 -12.539 1.00 74.44 93 PRO A O 1
ATOM 828 N N . MET A 1 94 ? 28.001 4.980 -11.673 1.00 72.25 94 MET A N 1
ATOM 829 C CA . MET A 1 94 ? 28.005 3.561 -11.289 1.00 72.25 94 MET A CA 1
ATOM 830 C C . MET A 1 94 ? 27.398 2.627 -12.357 1.00 72.25 94 MET A C 1
ATOM 832 O O . MET A 1 94 ? 27.253 1.423 -12.131 1.00 72.25 94 MET A O 1
ATOM 836 N N . ASN A 1 95 ? 27.019 3.142 -13.530 1.00 74.56 95 ASN A N 1
ATOM 837 C CA . ASN A 1 95 ? 26.417 2.325 -14.582 1.00 74.56 95 ASN A CA 1
ATOM 838 C C . ASN A 1 95 ? 27.484 1.471 -15.313 1.00 74.56 95 ASN A C 1
ATOM 840 O O . ASN A 1 95 ? 28.408 2.035 -15.901 1.00 74.56 95 ASN A O 1
ATOM 844 N N . PRO A 1 96 ? 27.362 0.125 -15.356 1.00 71.06 96 PRO A N 1
ATOM 845 C CA . PRO A 1 96 ? 28.321 -0.742 -16.051 1.00 71.06 96 PRO A CA 1
ATOM 846 C C . PRO A 1 96 ? 28.327 -0.561 -17.579 1.00 71.06 96 PRO A C 1
ATOM 848 O O . PRO A 1 96 ? 29.254 -1.024 -18.241 1.00 71.06 96 PRO A O 1
ATOM 851 N N . ARG A 1 97 ? 27.300 0.086 -18.152 1.00 71.88 97 ARG A N 1
ATOM 852 C CA . ARG A 1 97 ? 27.217 0.428 -19.580 1.00 71.88 97 ARG A CA 1
ATOM 853 C C . ARG A 1 97 ? 26.936 1.925 -19.753 1.00 71.88 97 ARG A C 1
ATOM 855 O O . ARG A 1 97 ? 25.769 2.325 -19.780 1.00 71.88 97 ARG A O 1
ATOM 862 N N . PRO A 1 98 ? 27.976 2.769 -19.858 1.00 65.62 98 PRO A N 1
ATOM 863 C CA . PRO A 1 98 ? 27.796 4.212 -19.982 1.00 65.62 98 PRO A CA 1
ATOM 864 C C . PRO A 1 98 ? 26.983 4.550 -21.243 1.00 65.62 98 PRO A C 1
ATOM 866 O O . PRO A 1 98 ? 27.274 4.060 -22.331 1.00 65.62 98 PRO A O 1
ATOM 869 N N . GLY A 1 99 ? 25.935 5.368 -21.093 1.00 69.75 99 GLY A N 1
ATOM 870 C CA . GLY A 1 99 ? 25.056 5.807 -22.190 1.00 69.75 99 GLY A CA 1
ATOM 871 C C . GLY A 1 99 ? 23.793 4.963 -22.434 1.00 69.75 99 GLY A C 1
ATOM 872 O O . GLY A 1 99 ? 22.872 5.416 -23.123 1.00 69.75 99 GLY A O 1
ATOM 873 N N . GLU A 1 100 ? 23.670 3.773 -21.837 1.00 72.94 100 GLU A N 1
ATOM 874 C CA . GLU A 1 100 ? 22.446 2.966 -21.919 1.00 72.94 100 GLU A CA 1
ATOM 875 C C . GLU A 1 100 ? 21.541 3.205 -20.700 1.00 72.94 100 GLU A C 1
ATOM 877 O O . GLU A 1 100 ? 21.903 2.913 -19.563 1.00 72.94 100 GLU A O 1
ATOM 882 N N . GLN A 1 101 ? 20.327 3.725 -20.930 1.00 76.12 101 GLN A N 1
ATOM 883 C CA . GLN A 1 101 ? 19.284 3.766 -19.899 1.00 76.12 101 GLN A CA 1
ATOM 884 C C . GLN A 1 101 ? 18.651 2.366 -19.739 1.00 76.12 101 GLN A C 1
ATOM 886 O O . GLN A 1 101 ? 18.114 1.831 -20.717 1.00 76.12 101 GLN A O 1
ATOM 891 N N . PRO A 1 102 ? 18.640 1.777 -18.532 1.00 72.25 102 PRO A N 1
ATOM 892 C CA . PRO A 1 102 ? 17.828 0.614 -18.235 1.00 72.25 102 PRO A CA 1
ATOM 893 C C . PRO A 1 102 ? 16.342 1.006 -18.286 1.00 72.25 102 PRO A C 1
ATOM 895 O O . PRO A 1 102 ? 15.965 2.151 -18.037 1.00 72.25 102 PRO A O 1
ATOM 898 N N . PHE A 1 103 ? 15.491 0.048 -18.659 1.00 80.88 103 PHE A N 1
ATOM 899 C CA . PHE A 1 103 ? 14.036 0.210 -18.821 1.00 80.88 103 PHE A CA 1
ATOM 900 C C . PHE A 1 103 ? 13.550 1.046 -20.023 1.00 80.88 103 PHE A C 1
ATOM 902 O O . PHE A 1 103 ? 12.363 1.369 -20.079 1.00 80.88 103 PHE A O 1
ATOM 909 N N . LYS A 1 104 ? 14.390 1.310 -21.042 1.00 79.69 104 LYS A N 1
ATOM 910 C CA . LYS A 1 104 ? 13.958 1.928 -22.322 1.00 79.69 104 LYS A CA 1
ATOM 911 C C . LYS A 1 104 ? 12.715 1.258 -22.923 1.00 79.69 104 LYS A C 1
ATOM 913 O O . LYS A 1 104 ? 11.804 1.956 -23.351 1.00 79.69 104 LYS A O 1
ATOM 918 N N . GLY A 1 105 ? 12.648 -0.076 -22.898 1.00 82.81 105 GLY A N 1
ATOM 919 C CA . GLY A 1 105 ? 11.499 -0.830 -23.414 1.00 82.81 105 GLY A CA 1
ATOM 920 C C . GLY A 1 105 ? 10.200 -0.569 -22.645 1.00 82.81 105 GLY A C 1
ATOM 921 O O . GLY A 1 105 ? 9.165 -0.339 -23.259 1.00 82.81 105 GLY A O 1
ATOM 922 N N . ILE A 1 106 ? 10.256 -0.523 -21.308 1.00 84.00 106 ILE A N 1
ATOM 923 C CA . ILE A 1 106 ? 9.082 -0.242 -20.462 1.00 84.00 106 ILE A CA 1
ATOM 924 C C . ILE A 1 106 ? 8.634 1.214 -20.638 1.00 84.00 106 ILE A C 1
ATOM 926 O O . ILE A 1 106 ? 7.440 1.473 -20.773 1.00 84.00 106 ILE A O 1
ATOM 930 N N . ARG A 1 107 ? 9.585 2.159 -20.696 1.00 83.00 107 ARG A N 1
ATOM 931 C CA . ARG A 1 107 ? 9.302 3.578 -20.965 1.00 83.00 107 ARG A CA 1
ATOM 932 C C . ARG A 1 107 ? 8.654 3.769 -22.338 1.00 83.00 107 ARG A C 1
ATOM 934 O O . ARG A 1 107 ? 7.673 4.494 -22.436 1.00 83.00 107 ARG A O 1
ATOM 941 N N . ALA A 1 108 ? 9.168 3.110 -23.379 1.00 85.44 108 ALA A N 1
ATOM 942 C CA . ALA A 1 108 ? 8.635 3.197 -24.739 1.00 85.44 108 ALA A CA 1
ATOM 943 C C . ALA A 1 108 ? 7.248 2.555 -24.861 1.00 85.44 108 ALA A C 1
ATOM 945 O O . ALA A 1 108 ? 6.360 3.145 -25.469 1.00 85.44 108 ALA A O 1
ATOM 946 N N . TRP A 1 109 ? 7.036 1.395 -24.233 1.00 85.56 109 TRP A N 1
ATOM 947 C CA . TRP A 1 109 ? 5.723 0.758 -24.165 1.00 85.56 109 TRP A CA 1
ATOM 948 C C . TRP A 1 109 ? 4.705 1.648 -23.446 1.00 85.56 109 TRP A C 1
ATOM 950 O O . TRP A 1 109 ? 3.648 1.927 -24.008 1.00 85.56 109 TRP A O 1
ATOM 960 N N . MET A 1 110 ? 5.038 2.175 -22.260 1.00 83.12 110 MET A N 1
ATOM 961 C CA . MET A 1 110 ? 4.142 3.097 -21.559 1.00 83.12 110 MET A CA 1
ATOM 962 C C . MET A 1 110 ? 3.895 4.361 -22.377 1.00 83.12 110 MET A C 1
ATOM 964 O O . MET A 1 110 ? 2.755 4.794 -22.435 1.00 83.12 110 MET A O 1
ATOM 968 N N . LYS A 1 111 ? 4.916 4.923 -23.035 1.00 82.12 111 LYS A N 1
ATOM 969 C CA . LYS A 1 111 ? 4.740 6.088 -23.907 1.00 82.12 111 LYS A CA 1
ATOM 970 C C . LYS A 1 111 ? 3.793 5.772 -25.066 1.00 82.12 111 LYS A C 1
ATOM 972 O O . LYS A 1 111 ? 2.863 6.525 -25.297 1.00 82.12 111 LYS A O 1
ATOM 977 N N . SER A 1 112 ? 3.954 4.622 -25.725 1.00 84.38 112 SER A N 1
ATOM 978 C CA . SER A 1 112 ? 3.040 4.179 -26.788 1.00 84.38 112 SER A CA 1
ATOM 979 C C . SER A 1 112 ? 1.610 3.975 -26.281 1.00 84.38 112 SER A C 1
ATOM 981 O O . SER A 1 112 ? 0.651 4.289 -26.978 1.00 84.38 112 SER A O 1
ATOM 983 N N . TRP A 1 113 ? 1.464 3.513 -25.038 1.00 85.50 113 TRP A N 1
ATOM 984 C CA . TRP A 1 113 ? 0.179 3.361 -24.375 1.00 85.50 113 TRP A CA 1
ATOM 985 C C . TRP A 1 113 ? -0.427 4.733 -24.057 1.00 85.50 113 TRP A C 1
ATOM 987 O O . TRP A 1 113 ? -1.522 5.025 -24.516 1.00 85.50 113 TRP A O 1
ATOM 997 N N . THR A 1 114 ? 0.289 5.631 -23.376 1.00 82.88 114 THR A N 1
ATOM 998 C CA . THR A 1 114 ? -0.203 6.984 -23.071 1.00 82.88 114 THR A CA 1
ATOM 999 C C . THR A 1 114 ? -0.508 7.784 -24.329 1.00 82.88 114 THR A C 1
ATOM 1001 O O . THR A 1 114 ? -1.540 8.446 -24.374 1.00 82.88 114 THR A O 1
ATOM 1004 N N . ASP A 1 115 ? 0.329 7.672 -25.362 1.00 79.94 115 ASP A N 1
ATOM 1005 C CA . ASP A 1 115 ? 0.105 8.303 -26.659 1.00 79.94 115 ASP A CA 1
ATOM 1006 C C . ASP A 1 115 ? -1.155 7.713 -27.306 1.00 79.94 115 ASP A C 1
ATOM 1008 O O . ASP A 1 115 ? -1.994 8.465 -27.784 1.00 79.94 115 ASP A O 1
ATOM 1012 N N . SER A 1 116 ? -1.389 6.400 -27.241 1.00 81.56 116 SER A N 1
ATOM 1013 C CA . SER A 1 116 ? -2.626 5.787 -27.752 1.00 81.56 116 SER A CA 1
ATOM 1014 C C . SER A 1 116 ? -3.890 6.226 -26.999 1.00 81.56 116 SER A C 1
ATOM 1016 O O . SER A 1 116 ? -4.950 6.302 -27.613 1.00 81.56 116 SER A O 1
ATOM 1018 N N . PHE A 1 117 ? -3.802 6.503 -25.695 1.00 80.19 117 PHE A N 1
ATOM 1019 C CA . PHE A 1 117 ? -4.943 6.955 -24.885 1.00 80.19 117 PHE A CA 1
ATOM 1020 C C . PHE A 1 117 ? -5.223 8.455 -25.031 1.00 80.19 117 PHE A C 1
ATOM 1022 O O . PHE A 1 117 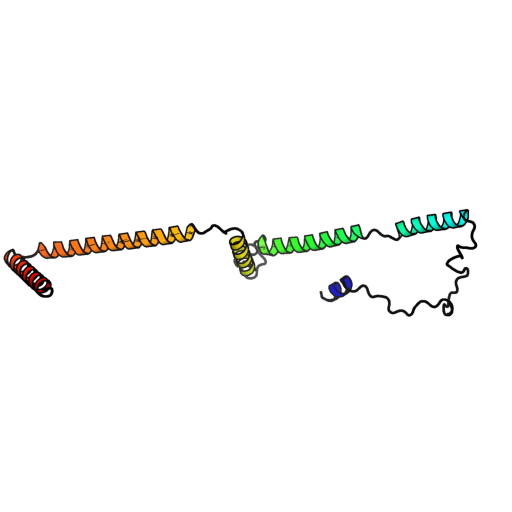? -6.380 8.868 -24.979 1.00 80.19 117 PHE A O 1
ATOM 1029 N N . TRP A 1 118 ? -4.184 9.273 -25.219 1.00 72.94 118 TRP A N 1
ATOM 1030 C CA . TRP A 1 118 ? -4.313 10.730 -25.333 1.00 72.94 118 TRP A CA 1
ATOM 1031 C C . TRP A 1 118 ? -4.352 11.255 -26.772 1.00 72.94 118 TRP A C 1
ATOM 1033 O O . TRP A 1 118 ? -4.845 12.359 -26.988 1.00 72.94 118 TRP A O 1
ATOM 1043 N N . SER A 1 119 ? -3.883 10.498 -27.769 1.00 66.12 119 SER A N 1
ATOM 1044 C CA . SER A 1 119 ? -3.788 10.948 -29.167 1.00 66.12 119 SER A CA 1
ATOM 1045 C C . SER A 1 119 ? -4.877 10.391 -30.090 1.00 66.12 119 SER A C 1
ATOM 1047 O O . SER A 1 119 ? -4.638 10.164 -31.274 1.00 66.12 119 SER A O 1
ATOM 1049 N N . HIS A 1 120 ? -6.119 10.281 -29.608 1.00 56.12 120 HIS A N 1
ATOM 1050 C CA . HIS A 1 120 ? -7.282 9.944 -30.448 1.00 56.12 120 HIS A CA 1
ATOM 1051 C C . HIS A 1 120 ? -7.529 10.898 -31.649 1.00 56.12 120 HIS A C 1
ATOM 1053 O O . HIS A 1 120 ? -8.469 10.682 -32.409 1.00 56.12 120 HIS A O 1
ATOM 1059 N N . THR A 1 121 ? -6.688 11.915 -31.880 1.00 55.28 121 THR A N 1
ATOM 1060 C CA . THR A 1 121 ? -6.781 12.855 -33.011 1.00 55.28 121 THR A CA 1
ATOM 1061 C C . THR A 1 121 ? -5.462 13.108 -33.763 1.00 55.28 121 THR A C 1
ATOM 1063 O O . THR A 1 121 ? -5.380 14.069 -34.525 1.00 55.28 121 THR A O 1
ATOM 1066 N N . SER A 1 122 ? -4.416 12.286 -33.614 1.00 52.34 122 SER A N 1
ATOM 1067 C CA . SER A 1 122 ? -3.122 12.492 -34.305 1.00 52.34 122 SER A CA 1
ATOM 1068 C C . SER A 1 122 ? -3.100 12.009 -35.771 1.00 52.34 122 SER A C 1
ATOM 1070 O O . SER A 1 122 ? -2.085 11.546 -36.280 1.00 52.34 122 SER A O 1
ATOM 1072 N N . GLY A 1 123 ? -4.213 12.153 -36.496 1.00 52.16 123 GLY A N 1
ATOM 1073 C CA . GLY A 1 123 ? -4.304 11.832 -37.928 1.00 52.16 123 GLY A CA 1
ATOM 1074 C C . GLY A 1 123 ? -3.696 12.881 -38.874 1.00 52.16 123 GLY A C 1
ATOM 1075 O O . GLY A 1 123 ? -3.738 12.692 -40.088 1.00 52.16 123 GLY A O 1
ATOM 1076 N N . SER A 1 124 ? -3.154 13.993 -38.366 1.00 50.12 124 SER A N 1
ATOM 1077 C CA . SER A 1 124 ? -2.646 15.089 -39.208 1.00 50.12 124 SER A CA 1
ATOM 1078 C C . SER A 1 124 ? -1.200 14.895 -39.683 1.00 50.12 124 SER A C 1
ATOM 1080 O O . SER A 1 124 ? -0.886 15.268 -40.811 1.00 50.12 124 SER A O 1
ATOM 1082 N N . GLY A 1 125 ? -0.332 14.258 -38.887 1.00 54.97 125 GLY A N 1
ATOM 1083 C CA . GLY A 1 125 ? 1.104 14.159 -39.195 1.00 54.97 125 GLY A CA 1
ATOM 1084 C C . GLY A 1 125 ? 1.429 13.227 -40.366 1.00 54.97 125 GLY A C 1
ATOM 1085 O O . GLY A 1 125 ? 2.174 13.591 -41.273 1.00 54.97 125 GLY A O 1
ATOM 1086 N N . SER A 1 126 ? 0.809 12.044 -40.411 1.00 57.44 126 SER A N 1
ATOM 1087 C CA . SER A 1 126 ? 1.037 11.090 -41.506 1.00 57.44 126 SER A CA 1
ATOM 1088 C C . SER A 1 126 ? 0.406 11.538 -42.827 1.00 57.44 126 SER A C 1
ATOM 1090 O O . SER A 1 126 ? 0.819 11.075 -43.887 1.00 57.44 126 SER A O 1
ATOM 1092 N N . ARG A 1 127 ? -0.589 12.436 -42.803 1.00 55.91 127 ARG A N 1
ATOM 1093 C CA . ARG A 1 127 ? -1.218 12.955 -44.026 1.00 55.91 127 ARG A CA 1
ATOM 1094 C C . ARG A 1 127 ? -0.346 14.019 -44.695 1.00 55.91 127 ARG A C 1
ATOM 1096 O O . ARG A 1 127 ? -0.185 13.964 -45.908 1.00 55.91 127 ARG A O 1
ATOM 1103 N N . GLU A 1 128 ? 0.264 14.920 -43.923 1.00 61.28 128 GLU A N 1
ATOM 1104 C CA . GLU A 1 128 ? 1.186 15.933 -44.461 1.00 61.28 128 GLU A CA 1
ATOM 1105 C C . GLU A 1 128 ? 2.467 15.321 -45.040 1.00 61.28 128 GLU A C 1
ATOM 1107 O O . GLU A 1 128 ? 2.923 15.745 -46.100 1.00 61.28 128 GLU A O 1
ATOM 1112 N N . GLU A 1 129 ? 3.030 14.294 -44.398 1.00 67.56 129 GLU A N 1
ATOM 1113 C CA . GLU A 1 129 ? 4.232 13.625 -44.911 1.00 67.56 129 GLU A CA 1
ATOM 1114 C C . GLU A 1 129 ? 3.958 12.892 -46.234 1.00 67.56 129 GLU A C 1
ATOM 1116 O O . GLU A 1 129 ? 4.757 12.965 -47.171 1.00 67.56 129 GLU A O 1
ATOM 1121 N N . ASN A 1 130 ? 2.793 12.245 -46.350 1.00 72.56 130 ASN A N 1
ATOM 1122 C CA . ASN A 1 130 ? 2.379 11.605 -47.597 1.00 72.56 130 ASN A CA 1
ATOM 1123 C C . ASN A 1 130 ? 2.057 12.628 -48.698 1.00 72.56 130 ASN A C 1
ATOM 1125 O O . ASN A 1 130 ? 2.418 12.382 -49.845 1.00 72.56 130 ASN A O 1
ATOM 1129 N N . LEU A 1 131 ? 1.453 13.780 -48.374 1.00 73.00 131 LEU A N 1
ATOM 1130 C CA . LEU A 1 131 ? 1.233 14.853 -49.355 1.00 73.00 131 LEU A CA 1
ATOM 1131 C C . LEU A 1 131 ? 2.555 15.397 -49.909 1.00 73.00 131 LEU A C 1
ATOM 1133 O O . LEU A 1 131 ? 2.705 15.498 -51.120 1.00 73.00 131 LEU A O 1
ATOM 1137 N N . ARG A 1 132 ? 3.542 15.663 -49.046 1.00 73.38 132 ARG A N 1
ATOM 1138 C CA . ARG A 1 132 ? 4.867 16.142 -49.482 1.00 73.38 132 ARG A CA 1
ATOM 1139 C C . ARG A 1 132 ? 5.602 15.119 -50.342 1.00 73.38 132 ARG A C 1
ATOM 1141 O O . ARG A 1 132 ? 6.307 15.486 -51.279 1.00 73.38 132 ARG A O 1
ATOM 1148 N N . ARG A 1 133 ? 5.429 13.826 -50.043 1.00 74.62 133 ARG A N 1
ATOM 1149 C CA . ARG A 1 133 ? 5.971 12.746 -50.874 1.00 74.62 133 ARG A CA 1
ATOM 1150 C C . ARG A 1 133 ? 5.323 12.741 -52.261 1.00 74.62 133 ARG A C 1
ATOM 1152 O O . ARG A 1 133 ? 6.049 12.630 -53.243 1.00 74.62 133 ARG A O 1
ATOM 1159 N N . LEU A 1 134 ? 4.006 12.923 -52.351 1.00 77.56 134 LEU A N 1
ATOM 1160 C CA . LEU A 1 134 ? 3.294 13.004 -53.631 1.00 77.56 134 LEU A CA 1
ATOM 1161 C C . LEU A 1 134 ? 3.709 14.240 -54.445 1.00 77.56 134 LEU A C 1
ATOM 1163 O O . LEU A 1 134 ? 4.074 14.093 -55.610 1.00 77.56 134 LEU A O 1
ATOM 1167 N N . GLU A 1 135 ? 3.789 15.418 -53.819 1.00 76.00 135 GLU A N 1
ATOM 1168 C CA . GLU A 1 135 ? 4.271 16.645 -54.475 1.00 76.00 135 GLU A CA 1
ATOM 1169 C C . GLU A 1 135 ? 5.695 16.469 -55.027 1.00 76.00 135 GLU A C 1
ATOM 1171 O O . GLU A 1 135 ? 5.981 16.854 -56.158 1.00 76.00 135 GLU A O 1
ATOM 1176 N N . SER A 1 136 ? 6.590 15.811 -54.280 1.00 74.81 136 SER A N 1
ATOM 1177 C CA . SER A 1 136 ? 7.956 15.557 -54.757 1.00 74.81 136 SER A CA 1
ATOM 1178 C C . SER A 1 136 ? 8.007 14.625 -55.975 1.00 74.81 136 SER A C 1
ATOM 1180 O O . SER A 1 136 ? 8.807 14.852 -56.883 1.00 74.81 136 SER A O 1
ATOM 1182 N N . THR A 1 137 ? 7.123 13.621 -56.042 1.00 78.62 137 THR A N 1
ATOM 1183 C CA . THR A 1 137 ? 7.046 12.712 -57.197 1.00 78.62 137 THR A CA 1
ATOM 1184 C C . THR A 1 137 ? 6.449 13.379 -58.432 1.00 78.62 137 THR A C 1
ATOM 1186 O O . THR A 1 137 ? 6.880 13.097 -59.551 1.00 78.62 137 THR A O 1
ATOM 1189 N N . GLU A 1 138 ? 5.493 14.292 -58.247 1.00 79.25 138 GLU A N 1
ATOM 1190 C CA . GLU A 1 138 ? 4.908 15.061 -59.347 1.00 79.25 138 GLU A CA 1
ATOM 1191 C C . GLU A 1 138 ? 5.945 16.014 -59.949 1.00 79.25 138 GLU A C 1
ATOM 1193 O O . GLU A 1 138 ? 6.161 15.980 -61.164 1.00 79.25 138 GLU A O 1
ATOM 1198 N N . VAL A 1 139 ? 6.688 16.741 -59.107 1.00 81.25 139 VAL A N 1
ATOM 1199 C CA . VAL A 1 139 ? 7.776 17.638 -59.535 1.00 81.25 139 VAL A CA 1
ATOM 1200 C C . VAL A 1 139 ? 8.892 16.878 -60.264 1.00 81.25 139 VAL A C 1
ATOM 1202 O O . VAL A 1 139 ? 9.407 17.352 -61.280 1.00 81.25 139 VAL A O 1
ATOM 1205 N N . GLU A 1 140 ? 9.264 15.680 -59.801 1.00 77.31 140 GLU A N 1
ATOM 1206 C CA . GLU A 1 140 ? 10.232 14.841 -60.522 1.00 77.31 140 GLU A CA 1
ATOM 1207 C C . GLU A 1 140 ? 9.708 14.387 -61.889 1.00 77.31 140 GLU A C 1
ATOM 1209 O O . GLU A 1 140 ? 10.466 14.368 -62.865 1.00 77.31 140 GLU A O 1
ATOM 1214 N N . SER A 1 141 ? 8.414 14.069 -61.988 1.00 75.62 141 SER A N 1
ATOM 1215 C CA . SER A 1 141 ? 7.793 13.653 -63.247 1.00 75.62 141 SER A CA 1
ATOM 1216 C C . SER A 1 141 ? 7.726 14.789 -64.276 1.00 75.62 141 SER A C 1
ATOM 1218 O O . SER A 1 141 ? 7.934 14.548 -65.467 1.00 75.62 141 SER A O 1
ATOM 1220 N N . GLU A 1 142 ? 7.492 16.029 -63.840 1.00 79.19 142 GLU A N 1
ATOM 1221 C CA . GLU A 1 142 ? 7.476 17.209 -64.712 1.00 79.19 142 GLU A CA 1
ATOM 1222 C C . GLU A 1 142 ? 8.879 17.547 -65.210 1.00 79.19 142 GLU A C 1
ATOM 1224 O O . GLU A 1 142 ? 9.100 17.676 -66.415 1.00 79.19 142 GLU A O 1
ATOM 1229 N N . LYS A 1 143 ? 9.868 17.536 -64.313 1.00 83.00 143 LYS A N 1
ATOM 1230 C CA . LYS A 1 143 ? 11.271 17.778 -64.668 1.00 83.00 143 LYS A CA 1
ATOM 1231 C C . LYS A 1 143 ? 11.837 16.707 -65.609 1.00 83.00 143 LYS A C 1
ATOM 1233 O O . LYS A 1 143 ? 12.699 16.991 -66.443 1.00 83.00 143 LYS A O 1
ATOM 1238 N N . ALA A 1 144 ? 11.360 15.465 -65.503 1.00 76.00 144 ALA A N 1
ATOM 1239 C CA . ALA A 1 144 ? 11.701 14.395 -66.439 1.00 76.00 144 ALA A CA 1
ATOM 1240 C C . ALA A 1 144 ? 11.096 14.623 -67.838 1.00 76.00 144 ALA A C 1
ATOM 1242 O O . ALA A 1 144 ? 11.768 14.369 -68.840 1.00 76.00 144 ALA A O 1
ATOM 1243 N N . LYS A 1 145 ? 9.862 15.142 -67.920 1.00 77.94 145 LYS A N 1
ATOM 1244 C CA . LYS A 1 145 ? 9.211 15.500 -69.193 1.00 77.94 145 LYS A CA 1
ATOM 1245 C C . LYS A 1 145 ? 9.909 16.675 -69.881 1.00 77.94 145 LYS A C 1
ATOM 1247 O O . LYS A 1 145 ? 10.120 16.619 -71.091 1.00 77.94 145 LYS A O 1
ATOM 1252 N N . GLU A 1 146 ? 10.333 17.685 -69.125 1.00 74.75 146 GLU A N 1
ATOM 1253 C CA . GLU A 1 146 ? 11.092 18.826 -69.658 1.00 74.75 146 GLU A CA 1
ATOM 1254 C C . GLU A 1 146 ? 12.420 18.375 -70.281 1.00 74.75 146 GLU A C 1
ATOM 1256 O O . GLU A 1 146 ? 12.679 18.660 -71.450 1.00 74.75 146 GLU A O 1
ATOM 1261 N N . ARG A 1 147 ? 13.199 17.539 -69.582 1.00 73.88 147 ARG A N 1
ATOM 1262 C CA . ARG A 1 147 ? 14.453 16.965 -70.118 1.00 73.88 147 ARG A CA 1
ATOM 1263 C C . ARG A 1 147 ? 14.238 16.102 -71.366 1.00 73.88 147 ARG A C 1
ATOM 1265 O O . ARG A 1 147 ? 15.068 16.102 -72.280 1.00 73.88 147 ARG A O 1
ATOM 1272 N N . ALA A 1 148 ? 13.129 15.367 -71.433 1.00 69.56 148 ALA A N 1
ATOM 1273 C CA . ALA A 1 148 ? 12.763 14.603 -72.625 1.00 69.56 148 ALA A CA 1
ATOM 1274 C C . ALA A 1 148 ? 12.423 15.523 -73.816 1.00 69.56 148 ALA A C 1
ATOM 1276 O O . ALA A 1 148 ? 12.778 15.220 -74.955 1.00 69.56 148 ALA A O 1
ATOM 1277 N N . SER A 1 149 ? 11.795 16.675 -73.564 1.00 64.31 149 SER A N 1
ATOM 1278 C CA . SER A 1 149 ? 11.505 17.666 -74.608 1.00 64.31 149 SER A CA 1
ATOM 1279 C C . SER A 1 149 ? 12.763 18.401 -75.098 1.00 64.31 149 SER A C 1
ATOM 1281 O O . SER A 1 149 ? 12.938 18.607 -76.302 1.00 64.31 149 SER A O 1
ATOM 1283 N N . GLU A 1 150 ? 13.703 18.710 -74.202 1.00 63.28 150 GLU A N 1
ATOM 1284 C CA . GLU A 1 150 ? 14.976 19.357 -74.544 1.00 63.28 150 GLU A CA 1
ATOM 1285 C C . GLU A 1 150 ? 15.861 18.436 -75.391 1.00 63.28 150 GLU A C 1
ATOM 1287 O O . GLU A 1 150 ? 16.413 18.855 -76.411 1.00 63.28 150 GLU A O 1
ATOM 1292 N N . THR A 1 151 ? 15.940 17.150 -75.042 1.00 63.59 151 THR A N 1
ATOM 1293 C CA . THR A 1 151 ? 16.691 16.153 -75.827 1.00 63.59 151 THR A CA 1
ATOM 1294 C C . THR A 1 151 ? 16.078 15.909 -77.209 1.00 63.59 151 THR A C 1
ATOM 1296 O O . THR A 1 151 ? 16.819 15.771 -78.187 1.00 63.59 151 THR A O 1
ATOM 1299 N N . ALA A 1 152 ? 14.747 15.950 -77.333 1.00 60.03 152 ALA A N 1
ATOM 1300 C CA . ALA A 1 152 ? 14.064 15.874 -78.626 1.00 60.03 152 ALA A CA 1
ATOM 1301 C C . ALA A 1 152 ? 14.336 17.103 -79.514 1.00 60.03 152 ALA A C 1
ATOM 1303 O O . ALA A 1 152 ? 14.538 16.963 -80.721 1.00 60.03 152 ALA A O 1
ATOM 1304 N N . THR A 1 153 ? 14.400 18.297 -78.919 1.00 59.56 153 THR A N 1
ATOM 1305 C CA . THR A 1 153 ? 14.624 19.556 -79.650 1.00 59.56 153 THR A CA 1
ATOM 1306 C C . THR A 1 153 ? 16.092 19.715 -80.066 1.00 59.56 153 THR A C 1
ATOM 1308 O O . THR A 1 153 ? 16.390 20.129 -81.186 1.00 59.56 153 THR A O 1
ATOM 1311 N N . THR A 1 154 ? 17.033 19.288 -79.219 1.00 59.75 154 THR A N 1
ATOM 1312 C CA . THR A 1 154 ? 18.478 19.370 -79.504 1.00 59.75 154 THR A CA 1
ATOM 1313 C C . THR A 1 154 ? 18.908 18.410 -80.623 1.00 59.75 154 THR A C 1
ATOM 1315 O O . THR A 1 154 ? 19.808 18.720 -81.402 1.00 59.75 154 THR A O 1
ATOM 1318 N N . GLY A 1 155 ? 18.226 17.267 -80.766 1.00 55.59 155 GLY A N 1
ATOM 1319 C CA . GLY A 1 155 ? 18.452 16.312 -81.860 1.00 55.59 155 GLY A CA 1
ATOM 1320 C C . GLY A 1 155 ? 17.925 16.759 -83.232 1.00 55.59 155 GLY A C 1
ATOM 1321 O O . GLY A 1 155 ? 18.213 16.101 -84.232 1.00 55.59 155 GLY A O 1
ATOM 1322 N N . PHE A 1 156 ? 17.156 17.850 -83.293 1.00 50.31 156 PHE A N 1
ATOM 1323 C CA . PHE A 1 156 ? 16.619 18.415 -84.533 1.00 50.31 156 PHE A CA 1
ATOM 1324 C C . PHE A 1 156 ? 17.500 19.550 -85.086 1.00 50.31 156 PHE A C 1
ATOM 1326 O O . PHE A 1 156 ? 17.663 19.665 -86.298 1.00 50.31 156 PHE A O 1
ATOM 1333 N N . THR A 1 157 ? 18.141 20.334 -84.212 1.00 60.16 157 THR A N 1
ATOM 1334 C CA . THR A 1 157 ? 18.956 21.512 -84.577 1.00 60.16 157 THR A CA 1
ATOM 1335 C C . THR A 1 157 ? 20.290 21.176 -85.269 1.00 60.16 157 THR A C 1
ATOM 1337 O O . THR A 1 157 ? 20.877 22.041 -85.912 1.00 60.16 157 THR A O 1
ATOM 1340 N N . SER A 1 158 ? 20.780 19.933 -85.192 1.00 55.94 158 SER A N 1
ATOM 1341 C CA . SER A 1 158 ? 22.058 19.510 -85.800 1.00 55.94 158 SER A CA 1
ATOM 1342 C C . SER A 1 158 ? 21.932 18.840 -87.178 1.00 55.94 158 SER A C 1
ATOM 1344 O O . SER A 1 158 ? 22.930 18.368 -87.725 1.00 55.94 158 SER A O 1
ATOM 1346 N N . LEU A 1 159 ? 20.729 18.784 -87.758 1.00 55.12 159 LEU A N 1
ATOM 1347 C CA . LEU A 1 159 ? 20.468 18.073 -89.012 1.00 55.12 159 LEU A CA 1
ATOM 1348 C C . LEU A 1 159 ? 20.382 19.033 -90.208 1.00 55.12 159 LEU A C 1
ATOM 1350 O O . LEU A 1 159 ? 19.693 20.048 -90.178 1.00 55.12 159 LEU A O 1
ATOM 1354 N N . ASN A 1 160 ? 21.059 18.669 -91.298 1.00 67.56 160 ASN A N 1
ATOM 1355 C CA . ASN A 1 160 ? 20.972 19.341 -92.598 1.00 67.56 160 ASN A CA 1
ATOM 1356 C C . ASN A 1 160 ? 19.497 19.344 -93.085 1.00 67.56 160 ASN A C 1
ATOM 1358 O O . ASN A 1 160 ? 18.830 18.314 -92.932 1.00 67.56 160 ASN A O 1
ATOM 1362 N N . PRO A 1 161 ? 18.957 20.435 -93.672 1.00 65.81 161 PRO A N 1
ATOM 1363 C CA . PRO A 1 161 ? 17.537 20.566 -94.045 1.00 65.81 161 PRO A CA 1
ATOM 1364 C C . PRO A 1 161 ? 16.948 19.390 -94.845 1.00 65.81 161 PRO A C 1
ATOM 1366 O O . PRO A 1 161 ? 15.766 19.078 -94.697 1.00 65.81 161 PRO A O 1
ATOM 1369 N N . ALA A 1 162 ? 17.758 18.680 -95.637 1.00 65.25 162 ALA A N 1
ATOM 1370 C CA . ALA A 1 162 ? 17.321 17.483 -96.360 1.00 65.25 162 ALA A CA 1
ATOM 1371 C C . ALA A 1 162 ? 16.981 16.293 -95.435 1.00 65.25 162 ALA A C 1
ATOM 1373 O O . ALA A 1 162 ? 16.043 15.540 -95.699 1.00 65.25 162 ALA A O 1
ATOM 1374 N N . GLN A 1 163 ? 17.706 16.129 -94.326 1.00 65.56 163 GLN A N 1
ATOM 1375 C CA . GLN A 1 163 ? 17.483 15.047 -93.358 1.00 65.56 163 GLN A CA 1
ATOM 1376 C C . GLN A 1 163 ? 16.295 15.330 -92.435 1.00 65.56 163 GLN A C 1
ATOM 1378 O O . GLN A 1 163 ? 15.606 14.405 -92.005 1.00 65.56 163 GLN A O 1
ATOM 1383 N N . VAL A 1 164 ? 16.018 16.610 -92.182 1.00 66.81 164 VAL A N 1
ATOM 1384 C CA . VAL A 1 164 ? 14.825 17.060 -91.458 1.00 66.81 164 VAL A CA 1
ATOM 1385 C C . VAL A 1 164 ? 13.556 16.683 -92.223 1.00 66.81 164 VAL A C 1
ATOM 1387 O O . VAL A 1 164 ? 12.643 16.104 -91.639 1.00 66.81 164 VAL A O 1
ATOM 1390 N N . GLN A 1 165 ? 13.514 16.919 -93.538 1.00 71.56 165 GLN A N 1
ATOM 1391 C CA . GLN A 1 165 ? 12.352 16.550 -94.354 1.00 71.56 165 GLN A CA 1
ATOM 1392 C C . GLN A 1 165 ? 12.147 15.033 -94.461 1.00 71.56 165 GLN A C 1
ATOM 1394 O O . GLN A 1 165 ? 11.006 14.579 -94.495 1.00 71.56 165 GLN A O 1
ATOM 1399 N N . ALA A 1 166 ? 13.226 14.243 -94.480 1.00 72.44 166 ALA A N 1
ATOM 1400 C CA . ALA A 1 166 ? 13.132 12.783 -94.466 1.00 72.44 166 ALA A CA 1
ATOM 1401 C C . ALA A 1 166 ? 12.544 12.266 -93.142 1.00 72.44 166 ALA A C 1
ATOM 1403 O O . ALA A 1 166 ? 11.582 11.505 -93.156 1.00 72.44 166 ALA A O 1
ATOM 1404 N N . LYS A 1 167 ? 13.031 12.765 -91.996 1.00 76.06 167 LYS A N 1
ATOM 1405 C CA . LYS A 1 167 ? 12.485 12.397 -90.679 1.00 76.06 167 LYS A CA 1
ATOM 1406 C C . LYS A 1 167 ? 11.037 12.840 -90.478 1.00 76.06 167 LYS A C 1
ATOM 1408 O O . LYS A 1 167 ? 10.280 12.124 -89.831 1.00 76.06 167 LYS A O 1
ATOM 1413 N N . LEU A 1 168 ? 10.654 14.006 -91.001 1.00 78.19 168 LEU A N 1
ATOM 1414 C CA . LEU A 1 168 ? 9.269 14.478 -90.933 1.00 78.19 168 LEU A CA 1
ATOM 1415 C C . LEU A 1 168 ? 8.342 13.601 -91.784 1.00 78.19 168 LEU A C 1
ATOM 1417 O O . LEU A 1 168 ? 7.289 13.206 -91.291 1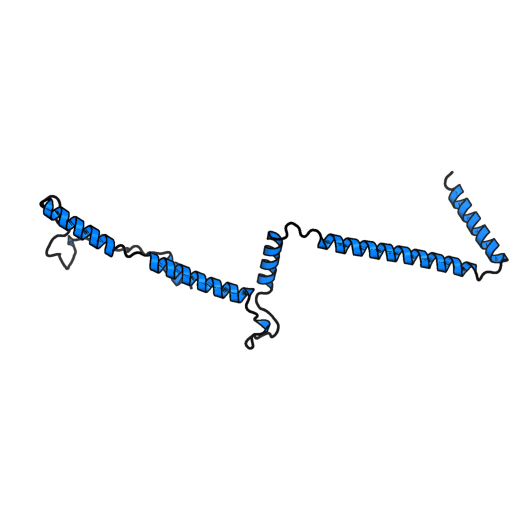.00 78.19 168 LEU A O 1
ATOM 1421 N N . ARG A 1 169 ? 8.770 13.190 -92.987 1.00 74.81 169 ARG A N 1
ATOM 1422 C CA . ARG A 1 169 ? 8.018 12.222 -93.802 1.00 74.81 169 ARG A CA 1
ATOM 1423 C C . ARG A 1 169 ? 7.906 10.849 -93.140 1.00 74.81 169 ARG A C 1
ATOM 1425 O O . ARG A 1 169 ? 6.831 10.260 -93.161 1.00 74.81 169 ARG A O 1
ATOM 1432 N N . ASP A 1 170 ? 8.964 10.362 -92.495 1.00 77.94 170 ASP A N 1
ATOM 1433 C CA . ASP A 1 170 ? 8.917 9.094 -91.755 1.00 77.94 170 ASP A CA 1
ATOM 1434 C C . ASP A 1 170 ? 7.964 9.164 -90.546 1.00 77.94 170 ASP A C 1
ATOM 1436 O O . ASP A 1 170 ? 7.253 8.200 -90.252 1.00 77.94 170 ASP A O 1
ATOM 1440 N N . GLN A 1 171 ? 7.897 10.314 -89.865 1.00 77.12 171 GLN A N 1
ATOM 1441 C CA . GLN A 1 171 ? 6.937 10.559 -88.782 1.00 77.12 171 GLN A CA 1
ATOM 1442 C C . GLN A 1 171 ? 5.489 10.653 -89.283 1.00 77.12 171 GLN A C 1
ATOM 1444 O O . GLN A 1 171 ? 4.585 10.146 -88.616 1.00 77.12 171 GLN A O 1
ATOM 1449 N N . GLU A 1 172 ? 5.255 11.258 -90.448 1.00 77.00 172 GLU A N 1
ATOM 1450 C CA . GLU A 1 172 ? 3.934 11.309 -91.088 1.00 77.00 172 GLU A CA 1
ATOM 1451 C C . GLU A 1 172 ? 3.471 9.913 -91.525 1.00 77.00 172 GLU A C 1
ATOM 1453 O O . GLU A 1 172 ? 2.363 9.508 -91.183 1.00 77.00 172 GLU A O 1
ATOM 1458 N N . ILE A 1 173 ? 4.347 9.108 -92.138 1.00 76.69 173 ILE A N 1
ATOM 1459 C CA . ILE A 1 173 ? 4.050 7.712 -92.511 1.00 76.69 173 ILE A CA 1
ATOM 1460 C C . ILE A 1 173 ? 3.755 6.854 -91.269 1.00 76.69 173 ILE A C 1
ATOM 1462 O O . ILE A 1 173 ? 2.869 5.995 -91.294 1.00 76.69 173 ILE A O 1
ATOM 1466 N N . ALA A 1 174 ? 4.473 7.075 -90.163 1.00 75.00 174 ALA A N 1
ATOM 1467 C CA . ALA A 1 174 ? 4.214 6.386 -88.901 1.00 75.00 174 ALA A CA 1
ATOM 1468 C C . ALA A 1 174 ? 2.867 6.794 -88.275 1.00 75.00 174 ALA A C 1
ATOM 1470 O O . ALA A 1 174 ? 2.160 5.934 -87.742 1.00 75.00 174 ALA A O 1
ATOM 1471 N N . ARG A 1 175 ? 2.481 8.075 -88.369 1.00 73.25 175 ARG A N 1
ATOM 1472 C CA . ARG A 1 175 ? 1.164 8.561 -87.922 1.00 73.25 175 ARG A CA 1
ATOM 1473 C C . ARG A 1 175 ? 0.025 8.016 -88.777 1.00 73.25 175 ARG A C 1
ATOM 1475 O O . ARG A 1 175 ? -0.954 7.543 -88.205 1.00 73.25 175 ARG A O 1
ATOM 1482 N N . ASP A 1 176 ? 0.170 7.995 -90.097 1.00 74.81 176 ASP A N 1
ATOM 1483 C CA . ASP A 1 176 ? -0.843 7.440 -91.004 1.00 74.81 176 ASP A CA 1
ATOM 1484 C C . ASP A 1 176 ? -1.010 5.926 -90.810 1.00 74.81 176 ASP A C 1
ATOM 1486 O O . ASP A 1 176 ? -2.134 5.421 -90.814 1.00 74.81 176 ASP A O 1
ATOM 1490 N N . ARG A 1 177 ? 0.076 5.188 -90.521 1.00 70.31 177 ARG A N 1
ATOM 1491 C CA . ARG A 1 177 ? -0.006 3.776 -90.095 1.00 70.31 177 ARG A CA 1
ATOM 1492 C C . ARG A 1 177 ? -0.746 3.594 -88.774 1.00 70.31 177 ARG A C 1
ATOM 1494 O O . ARG A 1 177 ? -1.496 2.633 -88.637 1.00 70.31 177 ARG A O 1
ATOM 1501 N N . ALA A 1 178 ? -0.527 4.481 -87.807 1.00 67.25 178 ALA A N 1
ATOM 1502 C CA . ALA A 1 178 ? -1.197 4.412 -86.512 1.00 67.25 178 ALA A CA 1
ATOM 1503 C C . ALA A 1 178 ? -2.695 4.756 -86.613 1.00 67.25 178 ALA A C 1
ATOM 1505 O O . ALA A 1 178 ? -3.500 4.168 -85.896 1.00 67.25 178 ALA A O 1
ATOM 1506 N N . GLN A 1 179 ? -3.083 5.659 -87.521 1.00 66.44 179 GLN A N 1
ATOM 1507 C CA . GLN A 1 179 ? -4.485 6.033 -87.751 1.00 66.44 179 GLN A CA 1
ATOM 1508 C C . GLN A 1 179 ? -5.229 5.051 -88.669 1.00 66.44 179 GLN A C 1
ATOM 1510 O O . GLN A 1 179 ? -6.405 4.778 -88.441 1.00 66.44 179 GLN A O 1
ATOM 1515 N N . GLY A 1 180 ? -4.549 4.446 -89.649 1.00 61.22 180 GLY A N 1
ATOM 1516 C CA . GLY A 1 180 ? -5.114 3.401 -90.513 1.00 61.22 180 GLY A CA 1
ATOM 1517 C C . GLY A 1 180 ? -5.388 2.068 -89.805 1.00 61.22 180 GLY A C 1
ATOM 1518 O O . GLY A 1 180 ? -6.087 1.225 -90.353 1.00 61.22 180 GLY A O 1
ATOM 1519 N N . PHE A 1 181 ? -4.872 1.878 -88.588 1.00 54.94 181 PHE A N 1
ATOM 1520 C CA . PHE A 1 181 ? -5.123 0.689 -87.765 1.00 54.94 181 PHE A CA 1
ATOM 1521 C C . PHE A 1 181 ? -6.424 0.778 -86.939 1.00 54.94 181 PHE A C 1
ATOM 1523 O O . PHE A 1 181 ? -6.821 -0.203 -86.316 1.00 54.94 181 PHE A O 1
ATOM 1530 N N . TYR A 1 182 ? -7.083 1.943 -86.929 1.00 54.28 182 TYR A N 1
ATOM 1531 C CA . TYR A 1 182 ? -8.328 2.218 -86.199 1.00 54.28 182 TYR A CA 1
ATOM 1532 C C . TYR A 1 182 ? -9.470 2.634 -87.143 1.00 54.28 182 TYR A C 1
ATOM 1534 O O . TYR A 1 182 ? -10.250 3.538 -86.830 1.00 54.28 182 TYR A O 1
ATOM 1542 N N . ARG A 1 183 ? -9.577 1.984 -88.306 1.00 50.91 183 ARG A N 1
ATOM 1543 C CA . ARG A 1 183 ? -10.761 2.068 -89.166 1.00 50.91 183 ARG A CA 1
ATOM 1544 C C . ARG A 1 183 ? -11.216 0.690 -89.615 1.00 50.91 183 ARG A C 1
ATOM 1546 O O . ARG A 1 183 ? -10.334 -0.134 -89.932 1.00 50.91 183 ARG A O 1
#

Organism: NCBI:txid1314802